Protein AF-A0A9D0Y526-F1 (afdb_monomer)

Foldseek 3Di:
DVVVVVVVVVVVVVVVVVVVVVVVVVVVVVVVVVVVVVVVVVVVVVVVVVVVVVVVVVVVVVVVVVVVVVVVCCCPVVVDDPPDPVVVVVPD

Solvent-accessible surface area (backbone atoms only — not comparable to full-atom values): 5194 Å² total; per-residue (Å²): 115,71,69,59,58,56,52,53,51,53,51,52,54,50,51,52,53,49,50,54,52,52,53,56,49,51,55,53,49,52,53,52,50,52,54,48,49,56,51,50,53,51,52,50,53,52,50,51,52,52,51,51,52,52,52,51,53,52,48,53,53,50,49,53,50,49,51,50,51,50,51,51,48,35,35,72,76,64,64,54,66,79,79,61,78,74,59,74,74,70,78,119

Structure (mmCIF, N/CA/C/O backbone):
data_AF-A0A9D0Y526-F1
#
_entry.id   AF-A0A9D0Y526-F1
#
loop_
_atom_site.group_PDB
_atom_site.id
_atom_site.type_symbol
_atom_site.label_atom_id
_atom_site.label_alt_id
_atom_site.label_comp_id
_atom_site.label_asym_id
_atom_site.label_entity_id
_atom_site.label_seq_id
_atom_site.pdbx_PDB_ins_code
_atom_site.Cartn_x
_atom_site.Cartn_y
_atom_site.Cartn_z
_atom_site.occupancy
_atom_site.B_iso_or_equiv
_atom_site.auth_seq_id
_atom_site.auth_comp_id
_atom_site.auth_asym_id
_atom_site.auth_atom_id
_atom_site.pdbx_PDB_model_num
ATOM 1 N N . MET A 1 1 ? 38.779 -12.556 -38.090 1.00 58.66 1 MET A N 1
ATOM 2 C CA . MET A 1 1 ? 38.892 -11.223 -37.452 1.00 58.66 1 MET A CA 1
ATOM 3 C C . MET A 1 1 ? 37.616 -10.384 -37.566 1.00 58.66 1 MET A C 1
ATOM 5 O O . MET A 1 1 ? 37.091 -10.010 -36.529 1.00 58.66 1 MET A O 1
ATOM 9 N N . LEU A 1 2 ? 37.041 -10.162 -38.762 1.00 61.72 2 LEU A N 1
ATOM 10 C CA . LEU A 1 2 ? 35.809 -9.352 -38.934 1.00 61.72 2 LEU A CA 1
ATOM 11 C C . LEU A 1 2 ? 34.601 -9.808 -38.092 1.00 61.72 2 LEU A C 1
ATOM 13 O O . LEU A 1 2 ? 33.829 -8.984 -37.607 1.00 61.72 2 LEU A O 1
ATOM 17 N N . ARG A 1 3 ? 34.436 -11.124 -37.905 1.00 64.31 3 ARG A N 1
ATOM 18 C CA . ARG A 1 3 ? 33.302 -11.693 -37.160 1.00 64.31 3 ARG A CA 1
ATOM 19 C C . ARG A 1 3 ? 33.296 -11.271 -35.682 1.00 64.31 3 ARG A C 1
ATOM 21 O O . ARG A 1 3 ? 32.222 -11.024 -35.154 1.00 64.31 3 ARG A O 1
ATOM 28 N N . PHE A 1 4 ? 34.479 -11.112 -35.076 1.00 61.66 4 PHE A N 1
ATOM 29 C CA . PHE A 1 4 ? 34.646 -10.664 -33.687 1.00 61.66 4 PHE A CA 1
ATOM 30 C C . PHE A 1 4 ? 34.275 -9.189 -33.502 1.00 61.66 4 PHE A C 1
ATOM 32 O O . PHE A 1 4 ? 33.573 -8.853 -32.554 1.00 61.66 4 PHE A O 1
ATOM 39 N N . ILE A 1 5 ? 34.685 -8.329 -34.441 1.00 71.69 5 ILE A N 1
ATOM 40 C CA . ILE A 1 5 ? 34.390 -6.886 -34.422 1.00 71.69 5 ILE A CA 1
ATOM 41 C C . ILE A 1 5 ? 32.881 -6.635 -34.550 1.00 71.69 5 ILE A C 1
ATOM 43 O O . ILE A 1 5 ? 32.319 -5.772 -33.882 1.00 71.69 5 ILE A O 1
ATOM 47 N N . ARG A 1 6 ? 32.194 -7.431 -35.375 1.00 74.81 6 ARG A N 1
ATOM 48 C CA . ARG A 1 6 ? 30.740 -7.333 -35.541 1.00 74.81 6 ARG A CA 1
ATOM 49 C C . ARG A 1 6 ? 29.975 -7.772 -34.289 1.00 74.81 6 ARG A C 1
ATOM 51 O O . ARG A 1 6 ? 28.985 -7.139 -33.934 1.00 74.81 6 ARG A O 1
ATOM 58 N N . THR A 1 7 ? 30.417 -8.832 -33.612 1.00 78.81 7 THR A N 1
ATOM 59 C CA . THR A 1 7 ? 29.792 -9.281 -32.358 1.00 78.81 7 THR A CA 1
ATOM 60 C C . THR A 1 7 ? 30.013 -8.304 -31.209 1.00 78.81 7 THR A C 1
ATOM 62 O O . THR A 1 7 ? 29.070 -8.038 -30.472 1.00 78.81 7 THR A O 1
ATOM 65 N N . THR A 1 8 ? 31.207 -7.721 -31.066 1.00 82.75 8 THR A N 1
ATOM 66 C CA . THR A 1 8 ? 31.462 -6.726 -30.011 1.00 82.75 8 THR A CA 1
ATOM 67 C C . THR A 1 8 ? 30.672 -5.441 -30.231 1.00 82.75 8 THR A C 1
ATOM 69 O O . THR A 1 8 ? 30.160 -4.881 -29.266 1.00 82.75 8 THR A O 1
ATOM 72 N N . TRP A 1 9 ? 30.492 -5.010 -31.485 1.00 85.25 9 TRP A N 1
ATOM 73 C CA . TRP A 1 9 ? 29.662 -3.847 -31.808 1.00 85.25 9 TRP A CA 1
ATOM 74 C C . TRP A 1 9 ? 28.192 -4.060 -31.412 1.00 85.25 9 TRP A C 1
ATOM 76 O O . TRP A 1 9 ? 27.618 -3.221 -30.725 1.00 85.25 9 TRP A O 1
ATOM 86 N N . LEU A 1 10 ? 27.618 -5.225 -31.741 1.00 85.75 10 LEU A N 1
ATOM 87 C CA . LEU A 1 10 ? 26.247 -5.586 -31.352 1.00 85.75 10 LEU A CA 1
ATOM 88 C C . LEU A 1 10 ? 26.051 -5.617 -29.830 1.00 85.75 10 LEU A C 1
ATOM 90 O O . LEU A 1 10 ? 25.066 -5.080 -29.328 1.00 85.75 10 LEU A O 1
ATOM 94 N N . VAL A 1 11 ? 26.989 -6.221 -29.094 1.00 90.56 11 VAL A N 1
ATOM 95 C CA . VAL A 1 11 ? 26.922 -6.297 -27.625 1.00 90.56 11 VAL A CA 1
ATOM 96 C C . VAL A 1 11 ? 27.004 -4.905 -27.001 1.00 90.56 11 VAL A C 1
ATOM 98 O O . VAL A 1 11 ? 26.245 -4.604 -26.083 1.00 90.56 11 VAL A O 1
ATOM 101 N N . ASN A 1 12 ? 27.870 -4.033 -27.520 1.00 89.25 12 ASN A N 1
ATOM 102 C CA . ASN A 1 12 ? 28.020 -2.680 -26.994 1.00 89.25 12 ASN A CA 1
ATOM 103 C C . ASN A 1 12 ? 26.761 -1.829 -27.231 1.00 89.25 12 ASN A C 1
ATOM 105 O O . ASN A 1 12 ? 26.291 -1.148 -26.323 1.00 89.25 12 ASN A O 1
ATOM 109 N N . THR A 1 13 ? 26.155 -1.917 -28.420 1.00 91.19 13 THR A N 1
ATOM 110 C CA . THR A 1 13 ? 24.874 -1.252 -28.704 1.00 91.19 13 THR A CA 1
ATOM 111 C C . THR A 1 13 ? 23.762 -1.764 -27.789 1.00 91.19 13 THR A C 1
ATOM 113 O O . THR A 1 13 ? 22.992 -0.968 -27.252 1.00 91.19 13 THR A O 1
ATOM 116 N N . LEU A 1 14 ? 23.699 -3.077 -27.558 1.00 94.50 14 LEU A N 1
ATOM 117 C CA . LEU A 1 14 ? 22.712 -3.676 -26.663 1.00 94.50 14 LEU A CA 1
ATOM 118 C C . LEU A 1 14 ? 22.896 -3.212 -25.210 1.00 94.50 14 LEU A C 1
ATOM 120 O O . LEU A 1 14 ? 21.912 -2.892 -24.550 1.00 94.50 14 LEU A O 1
ATOM 124 N N . LEU A 1 15 ? 24.139 -3.108 -24.733 1.00 93.38 15 LEU A N 1
ATOM 125 C CA . LEU A 1 15 ? 24.456 -2.587 -23.399 1.00 93.38 15 LEU A CA 1
ATOM 126 C C . LEU A 1 15 ? 24.011 -1.132 -23.219 1.00 93.38 15 LEU A C 1
ATOM 128 O O . LEU A 1 15 ? 23.464 -0.789 -22.171 1.00 93.38 15 LEU A O 1
ATOM 132 N N . ILE A 1 16 ? 24.194 -0.286 -24.236 1.00 94.31 16 ILE A N 1
ATOM 133 C CA . ILE A 1 16 ? 23.753 1.116 -24.190 1.00 94.31 16 ILE A CA 1
ATOM 134 C C . ILE A 1 16 ? 22.226 1.186 -24.091 1.00 94.31 16 ILE A C 1
ATOM 136 O O . ILE A 1 16 ? 21.699 1.875 -23.219 1.00 94.31 16 ILE A O 1
ATOM 140 N N . ILE A 1 17 ? 21.511 0.428 -24.927 1.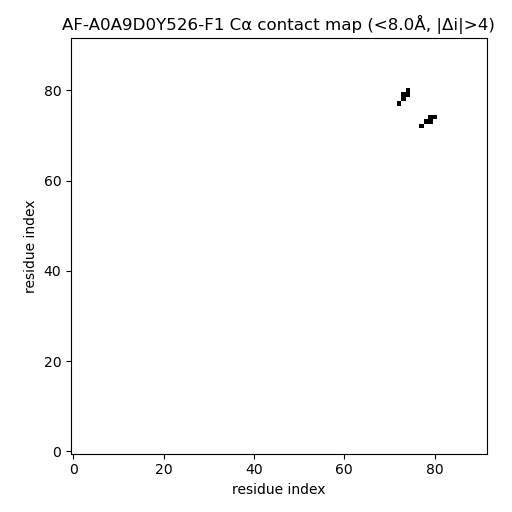00 95.19 17 ILE A N 1
ATOM 141 C CA . ILE A 1 17 ? 20.041 0.384 -24.899 1.00 95.19 17 ILE A CA 1
ATOM 142 C C . ILE A 1 17 ? 19.549 -0.146 -23.548 1.00 95.19 17 ILE A C 1
ATOM 144 O O . ILE A 1 17 ? 18.676 0.463 -22.932 1.00 95.19 17 ILE A O 1
ATOM 148 N N . ALA A 1 18 ? 20.140 -1.235 -23.052 1.00 95.25 18 ALA A N 1
ATOM 149 C CA . ALA A 1 18 ? 19.795 -1.808 -21.756 1.00 95.25 18 ALA A CA 1
ATOM 150 C C . ALA A 1 18 ? 20.016 -0.807 -20.614 1.00 95.25 18 ALA A C 1
ATOM 152 O O . ALA A 1 18 ? 19.162 -0.682 -19.742 1.00 95.25 18 ALA A O 1
ATOM 153 N N . THR A 1 19 ? 21.112 -0.045 -20.648 1.00 95.31 19 THR A N 1
ATOM 154 C CA . THR A 1 19 ? 21.407 0.988 -19.644 1.00 95.31 19 THR A CA 1
ATOM 155 C C . THR A 1 19 ? 20.352 2.094 -19.645 1.00 95.31 19 THR A C 1
ATOM 157 O O . THR A 1 19 ? 19.877 2.496 -18.583 1.0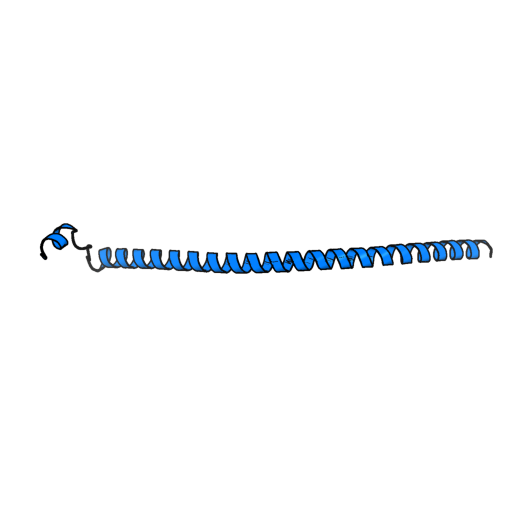0 95.31 19 THR A O 1
ATOM 160 N N . VAL A 1 20 ? 19.935 2.563 -20.826 1.00 96.06 20 VAL A N 1
ATOM 161 C CA . VAL A 1 20 ? 18.890 3.594 -20.944 1.00 96.06 20 VAL A CA 1
ATOM 162 C C . VAL A 1 20 ? 17.548 3.076 -20.423 1.00 96.06 20 VAL A C 1
ATOM 164 O O . VAL A 1 20 ? 16.888 3.759 -19.642 1.00 96.06 20 VAL A O 1
ATOM 167 N N . VAL A 1 21 ? 17.163 1.853 -20.797 1.00 96.50 21 VAL A N 1
ATOM 168 C CA . VAL A 1 21 ? 15.921 1.225 -20.321 1.00 96.50 21 VAL A CA 1
ATOM 169 C C . VAL A 1 21 ? 15.943 1.048 -18.803 1.00 96.50 21 VAL A C 1
ATOM 171 O O . VAL A 1 21 ? 14.967 1.385 -18.137 1.00 96.50 21 VAL A O 1
ATOM 174 N N . LEU A 1 22 ? 17.059 0.575 -18.241 1.00 95.50 22 LEU A N 1
ATOM 175 C CA . LEU A 1 22 ? 17.201 0.362 -16.801 1.00 95.50 22 LEU A CA 1
ATOM 176 C C . LEU A 1 22 ? 17.112 1.679 -16.016 1.00 95.50 22 LEU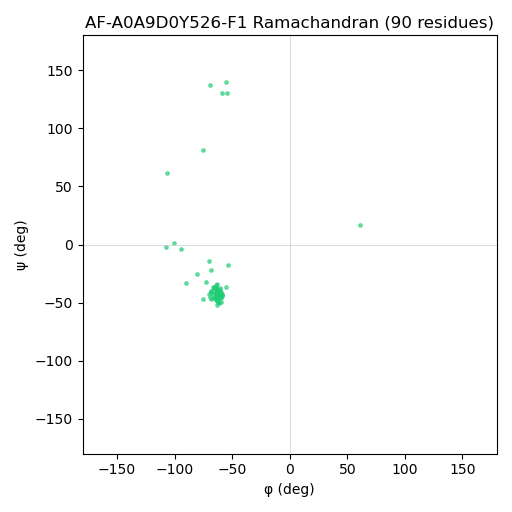 A C 1
ATOM 178 O O . LEU A 1 22 ? 16.505 1.723 -14.946 1.00 95.50 22 LEU A O 1
ATOM 182 N N . SER A 1 23 ? 17.660 2.763 -16.569 1.00 94.50 23 SER A N 1
ATOM 183 C CA . SER A 1 23 ? 17.548 4.105 -15.991 1.00 94.50 23 SER A CA 1
ATOM 184 C C . SER A 1 23 ? 16.088 4.563 -15.903 1.00 94.50 23 SER A C 1
ATOM 186 O O . SER A 1 23 ? 15.610 4.913 -14.823 1.00 94.50 23 SER A O 1
ATOM 188 N N . LEU A 1 24 ? 15.335 4.465 -17.005 1.00 94.81 24 LEU A N 1
ATOM 189 C CA . LEU A 1 24 ? 13.910 4.817 -17.022 1.00 94.81 24 LEU A CA 1
ATOM 190 C C . LEU A 1 24 ? 13.087 3.940 -16.071 1.00 94.81 24 LEU A C 1
ATOM 192 O O . LEU A 1 24 ? 12.213 4.443 -15.361 1.00 94.81 24 LEU A O 1
ATOM 196 N N . LEU A 1 25 ? 13.393 2.640 -16.018 1.00 94.75 25 LEU A N 1
ATOM 197 C CA . LEU A 1 25 ? 12.735 1.705 -15.111 1.00 94.75 25 LEU A CA 1
ATOM 198 C C . LEU A 1 25 ? 12.969 2.095 -13.647 1.00 94.75 25 LEU A C 1
ATOM 200 O O . LEU A 1 25 ? 12.035 2.060 -12.854 1.00 94.75 25 LEU A O 1
ATOM 204 N N 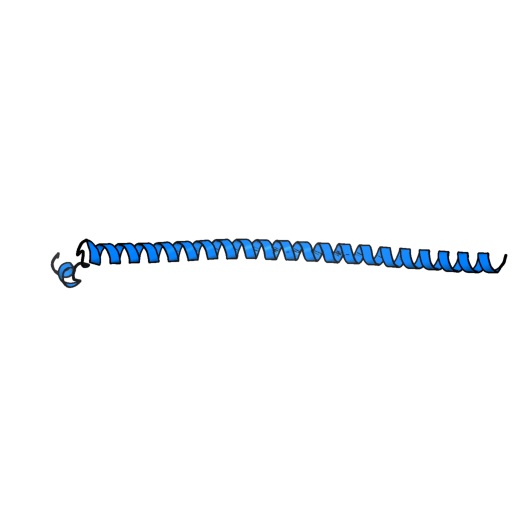. THR A 1 26 ? 14.189 2.508 -13.303 1.00 94.88 26 THR A N 1
ATOM 205 C CA . THR A 1 26 ? 14.553 2.911 -11.938 1.00 94.88 26 THR A CA 1
ATOM 206 C C . THR A 1 26 ? 13.772 4.146 -11.496 1.00 94.88 26 THR A C 1
ATOM 208 O O . THR A 1 26 ? 13.248 4.176 -10.384 1.00 94.88 26 THR A O 1
ATOM 211 N N . VAL A 1 27 ? 13.637 5.146 -12.371 1.00 93.81 27 VAL A N 1
ATOM 212 C CA . VAL A 1 27 ? 12.855 6.358 -12.079 1.00 93.81 27 VAL A CA 1
ATOM 213 C C . VAL A 1 27 ? 11.378 6.019 -11.879 1.00 93.81 27 VAL A C 1
ATOM 215 O O . VAL A 1 27 ? 10.770 6.455 -10.901 1.00 93.81 27 VAL A O 1
ATOM 218 N N . ASN A 1 28 ? 10.806 5.204 -12.768 1.00 94.25 28 ASN A N 1
ATOM 219 C CA . ASN A 1 28 ? 9.408 4.795 -12.662 1.00 94.25 28 ASN A CA 1
ATOM 220 C C . ASN A 1 28 ? 9.154 3.955 -11.400 1.00 94.25 28 ASN A C 1
ATOM 222 O O . ASN A 1 28 ? 8.181 4.181 -10.685 1.00 94.25 28 ASN A O 1
ATOM 226 N N . TRP A 1 29 ? 10.062 3.029 -11.084 1.00 94.88 29 TRP A N 1
ATOM 227 C CA . TRP A 1 29 ? 10.003 2.223 -9.868 1.00 94.88 29 TRP A CA 1
ATOM 228 C C . TRP A 1 29 ? 10.049 3.087 -8.611 1.00 94.88 29 TRP A C 1
ATOM 230 O O . TRP A 1 29 ? 9.252 2.891 -7.698 1.00 94.88 29 TRP A O 1
ATOM 240 N N . HIS A 1 30 ? 10.949 4.071 -8.571 1.00 93.94 30 HIS A N 1
ATOM 241 C CA . HIS A 1 30 ? 11.052 4.985 -7.440 1.00 93.94 30 HIS A CA 1
ATOM 242 C C . HIS A 1 30 ? 9.755 5.774 -7.234 1.00 93.94 30 HIS A C 1
ATOM 244 O O . HIS A 1 30 ? 9.268 5.883 -6.110 1.00 93.94 30 HIS A O 1
ATOM 250 N N . HIS A 1 31 ? 9.159 6.266 -8.321 1.00 93.06 31 HIS A N 1
ATOM 251 C CA . HIS A 1 31 ? 7.895 6.988 -8.258 1.00 93.06 31 HIS A CA 1
ATOM 252 C C . HIS A 1 31 ? 6.738 6.104 -7.770 1.00 93.06 31 HIS A C 1
ATOM 254 O O . HIS A 1 31 ? 5.994 6.506 -6.878 1.00 93.06 31 HIS A O 1
ATOM 260 N N . GLN A 1 32 ? 6.620 4.883 -8.300 1.00 92.50 32 GLN A N 1
ATOM 261 C CA . GLN A 1 32 ? 5.593 3.929 -7.868 1.00 92.50 32 GLN A CA 1
ATOM 262 C C . GLN A 1 32 ? 5.765 3.528 -6.404 1.00 92.50 32 GLN A C 1
ATOM 264 O O . GLN A 1 32 ? 4.781 3.441 -5.675 1.00 92.50 32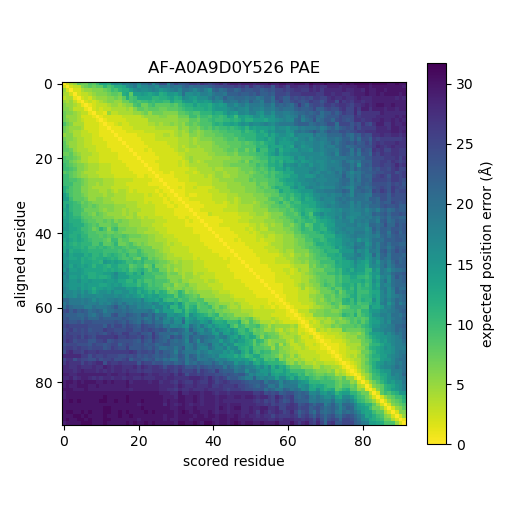 GLN A O 1
ATOM 269 N N . MET A 1 33 ? 7.004 3.332 -5.949 1.00 92.75 33 MET A N 1
ATOM 270 C CA . MET A 1 33 ? 7.275 3.016 -4.547 1.00 92.75 33 MET A CA 1
ATOM 271 C C . MET A 1 33 ? 6.916 4.159 -3.606 1.00 92.75 33 MET A C 1
ATOM 273 O O . MET A 1 33 ? 6.393 3.906 -2.524 1.00 92.75 33 MET A O 1
ATOM 277 N N . PHE A 1 34 ? 7.149 5.407 -4.014 1.00 92.62 34 PHE A N 1
ATOM 278 C CA . PHE A 1 34 ? 6.736 6.561 -3.222 1.00 92.62 34 PHE A CA 1
ATOM 279 C C . PHE A 1 34 ? 5.211 6.612 -3.060 1.00 92.62 34 PHE A C 1
ATOM 281 O O . PHE A 1 34 ? 4.715 6.692 -1.939 1.00 92.62 34 PHE A O 1
ATOM 288 N N . GLN A 1 35 ? 4.469 6.473 -4.162 1.00 92.94 35 GLN A N 1
ATOM 289 C CA . GLN A 1 35 ? 3.003 6.443 -4.122 1.00 92.94 35 GLN A CA 1
ATOM 290 C C . GLN A 1 35 ? 2.476 5.278 -3.276 1.00 92.94 35 GLN A C 1
ATOM 292 O O . GLN A 1 35 ? 1.547 5.443 -2.487 1.00 92.94 35 GLN A O 1
ATOM 297 N N . LEU A 1 36 ? 3.084 4.096 -3.414 1.00 94.69 36 LEU A N 1
ATOM 298 C CA . LEU A 1 36 ? 2.692 2.918 -2.650 1.00 94.69 36 LEU A CA 1
ATOM 299 C C . LEU A 1 36 ? 2.899 3.124 -1.146 1.00 94.69 36 LEU A C 1
ATOM 301 O O . LEU A 1 36 ? 2.036 2.741 -0.361 1.00 94.69 36 LEU A O 1
ATOM 305 N N . TYR A 1 37 ? 4.004 3.756 -0.750 1.00 94.31 37 TYR A N 1
ATOM 306 C CA . TYR A 1 37 ? 4.296 4.050 0.650 1.00 94.31 37 TYR A CA 1
ATOM 307 C C . TYR A 1 37 ? 3.257 4.987 1.282 1.00 94.31 37 TYR A C 1
ATOM 309 O O . TYR A 1 37 ? 2.817 4.752 2.409 1.00 94.31 37 TYR A O 1
ATOM 317 N N . GLU A 1 38 ? 2.824 6.026 0.563 1.00 93.50 38 GLU A N 1
ATOM 318 C CA . GLU A 1 38 ? 1.780 6.934 1.054 1.00 93.50 38 GLU A CA 1
ATOM 319 C C . GLU A 1 38 ? 0.447 6.204 1.267 1.00 93.50 38 GLU A C 1
ATOM 321 O O . GLU A 1 38 ? -0.197 6.369 2.308 1.00 93.50 38 GLU A O 1
ATOM 326 N N . ILE A 1 39 ? 0.069 5.336 0.323 1.00 93.94 39 ILE A N 1
ATOM 327 C CA . ILE A 1 39 ? -1.138 4.508 0.429 1.00 93.94 39 ILE A CA 1
ATOM 328 C C . ILE A 1 39 ? -1.017 3.531 1.604 1.00 93.94 39 ILE A C 1
ATOM 330 O O . ILE A 1 39 ? -1.950 3.405 2.397 1.00 93.94 39 ILE A O 1
ATOM 334 N N . GLU A 1 40 ? 0.129 2.864 1.757 1.00 94.12 40 GLU A N 1
ATOM 335 C CA . GLU A 1 40 ? 0.377 1.940 2.866 1.00 94.12 40 GLU A CA 1
ATOM 336 C C . GLU A 1 40 ? 0.236 2.650 4.217 1.00 94.12 40 GLU A C 1
ATOM 338 O O . GLU A 1 40 ? -0.408 2.130 5.131 1.00 94.12 40 GLU A O 1
ATOM 343 N N . LEU A 1 41 ? 0.784 3.862 4.343 1.00 95.44 41 LEU A N 1
ATOM 344 C CA . LEU A 1 41 ? 0.691 4.653 5.564 1.00 95.44 41 LEU A CA 1
ATOM 345 C C . LEU A 1 41 ? -0.763 5.010 5.899 1.00 95.44 41 LEU A C 1
ATOM 347 O O . LEU A 1 41 ? -1.174 4.881 7.058 1.00 95.44 41 LEU A O 1
ATOM 351 N N . GLN A 1 42 ? -1.545 5.428 4.900 1.00 95.19 42 GLN A N 1
ATOM 352 C CA . GLN A 1 42 ? -2.960 5.741 5.086 1.00 95.19 42 GLN A CA 1
ATOM 353 C C . GLN A 1 42 ? -3.751 4.499 5.514 1.00 95.19 42 GLN A C 1
ATOM 355 O O . GLN A 1 42 ? -4.417 4.522 6.551 1.00 95.19 42 GLN A O 1
ATOM 360 N N . VAL A 1 43 ? -3.617 3.394 4.776 1.00 94.88 43 VAL A N 1
ATOM 361 C CA . VAL A 1 43 ? -4.314 2.132 5.069 1.00 94.88 43 VAL A CA 1
ATOM 362 C C . VAL A 1 43 ? -3.922 1.599 6.445 1.00 94.88 43 VAL A C 1
ATOM 364 O O . VAL A 1 43 ? -4.771 1.131 7.201 1.00 94.88 43 VAL A O 1
ATOM 367 N N . LYS A 1 44 ? -2.647 1.709 6.830 1.00 95.06 44 LYS A N 1
ATOM 368 C CA . LYS A 1 44 ? -2.176 1.297 8.155 1.00 95.06 44 LYS A CA 1
ATOM 369 C C . LYS A 1 44 ? -2.823 2.118 9.268 1.00 95.06 44 LYS A C 1
ATOM 371 O O . LYS A 1 44 ? -3.230 1.542 10.277 1.00 95.06 44 LYS A O 1
ATOM 376 N N . LYS A 1 45 ? -2.940 3.437 9.092 1.00 94.44 45 LYS A N 1
ATOM 377 C CA . LYS A 1 45 ? -3.599 4.325 10.059 1.00 94.44 45 LYS A CA 1
ATOM 378 C C . LYS A 1 45 ? -5.087 3.995 10.195 1.00 94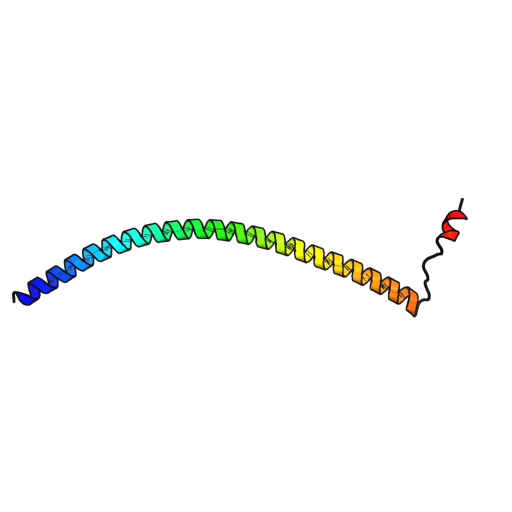.44 45 LYS A C 1
ATOM 380 O O . LYS A 1 45 ? -5.590 3.891 11.314 1.00 94.44 45 LYS A O 1
ATOM 385 N N . GLU A 1 46 ? -5.775 3.785 9.077 1.00 94.38 46 GLU A N 1
ATOM 386 C CA . GLU A 1 46 ? -7.183 3.377 9.064 1.00 94.38 46 GLU A CA 1
ATOM 387 C C . GLU A 1 46 ? -7.372 2.015 9.743 1.00 94.38 46 GLU A C 1
ATOM 389 O O . GLU A 1 46 ? -8.208 1.877 10.634 1.00 94.38 46 GLU A O 1
ATOM 394 N N . ASN A 1 47 ? -6.526 1.031 9.430 1.00 94.69 47 ASN A N 1
ATOM 395 C CA . ASN A 1 47 ? -6.582 -0.296 10.039 1.00 94.69 47 ASN A CA 1
ATOM 396 C C . ASN A 1 47 ? -6.332 -0.262 11.557 1.00 94.69 47 ASN A C 1
ATOM 398 O O . ASN A 1 47 ? -7.000 -0.964 12.318 1.00 94.69 47 ASN A O 1
ATOM 402 N N . GLN A 1 48 ? -5.403 0.577 12.028 1.00 94.12 48 GLN A N 1
ATOM 403 C CA . GLN A 1 48 ? -5.189 0.792 13.463 1.00 94.12 48 GLN A CA 1
ATOM 404 C C . GLN A 1 48 ? -6.430 1.380 14.141 1.00 94.12 48 GLN A C 1
ATOM 406 O O . GLN A 1 48 ? -6.812 0.913 15.215 1.00 94.12 48 GLN A O 1
ATOM 411 N N . SER A 1 49 ? -7.080 2.361 13.507 1.00 94.19 49 SER A N 1
ATOM 412 C CA . SER A 1 49 ? -8.320 2.953 14.015 1.00 94.19 49 SER A CA 1
ATOM 413 C C . SER A 1 49 ? -9.452 1.924 14.079 1.00 94.19 49 SER A C 1
ATOM 415 O O . SER A 1 49 ? -10.068 1.765 15.132 1.00 94.19 49 SER A O 1
ATOM 417 N N . ILE A 1 50 ? -9.666 1.155 13.007 1.00 93.25 50 ILE A N 1
ATOM 418 C CA . 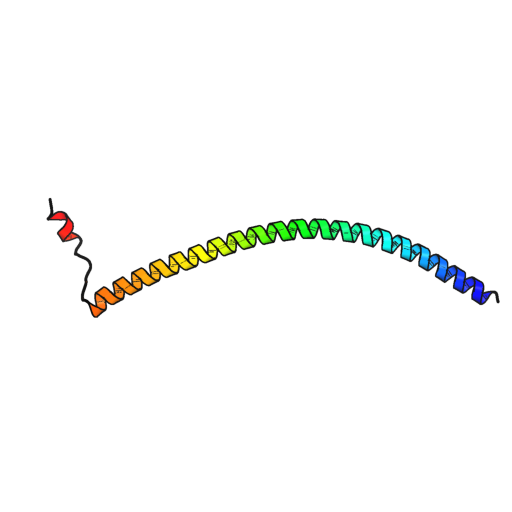ILE A 1 50 ? -10.678 0.091 12.951 1.00 93.25 50 ILE A CA 1
ATOM 419 C C . ILE A 1 50 ? -10.403 -0.974 14.015 1.00 93.25 50 ILE A C 1
ATOM 421 O O . ILE A 1 50 ? -11.315 -1.404 14.716 1.00 93.25 50 ILE A O 1
ATOM 425 N N . THR A 1 51 ? -9.144 -1.377 14.185 1.00 95.25 51 THR A N 1
ATOM 426 C CA . THR A 1 51 ? -8.755 -2.369 15.196 1.00 95.25 51 THR A CA 1
ATOM 427 C C . THR A 1 51 ? -9.024 -1.866 16.614 1.00 95.25 51 THR A C 1
ATOM 429 O O . THR A 1 51 ? -9.477 -2.638 17.459 1.00 95.25 51 THR A O 1
ATOM 432 N N . ALA A 1 52 ? -8.767 -0.584 16.892 1.00 94.38 52 ALA A N 1
ATOM 433 C CA . ALA A 1 52 ? -9.063 0.015 18.190 1.00 94.38 52 ALA A CA 1
ATOM 434 C C . ALA A 1 52 ? -10.572 0.023 18.477 1.00 94.38 52 ALA A C 1
ATOM 436 O O . ALA A 1 52 ? -10.981 -0.417 19.549 1.00 94.38 52 ALA A O 1
ATOM 437 N N . ILE A 1 53 ? -11.389 0.431 17.500 1.00 93.69 53 ILE A N 1
ATOM 438 C CA . ILE A 1 53 ? -12.856 0.418 17.608 1.00 93.69 53 ILE A CA 1
ATOM 439 C C . ILE A 1 53 ? -13.370 -1.013 17.801 1.00 93.69 53 ILE A C 1
ATOM 441 O O . ILE A 1 53 ? -14.187 -1.266 18.678 1.00 93.69 53 ILE A O 1
ATOM 445 N N . ASN A 1 54 ? -12.857 -1.974 17.033 1.00 93.94 54 ASN A N 1
ATOM 446 C CA . ASN A 1 54 ? -13.260 -3.374 17.150 1.00 93.94 54 ASN A CA 1
ATOM 447 C C . ASN A 1 54 ? -12.931 -3.938 18.545 1.00 93.94 54 ASN A C 1
ATOM 449 O O . ASN A 1 54 ? -13.762 -4.587 19.172 1.00 93.94 54 ASN A O 1
ATOM 453 N N . ARG A 1 55 ? -11.752 -3.617 19.095 1.00 92.19 55 ARG A N 1
ATOM 454 C CA . ARG A 1 55 ? -11.411 -3.983 20.479 1.00 92.19 55 ARG A CA 1
ATOM 455 C C . ARG A 1 55 ? -12.347 -3.348 21.505 1.00 92.19 55 ARG A C 1
ATOM 457 O O . ARG A 1 55 ? -12.714 -4.031 22.454 1.00 92.19 55 ARG A O 1
ATOM 464 N N . GLN A 1 56 ? -12.725 -2.083 21.322 1.00 91.94 56 GLN A N 1
ATOM 465 C CA . GLN A 1 56 ? -13.688 -1.413 22.201 1.00 91.94 56 GLN A CA 1
ATOM 466 C C . GLN A 1 56 ? -15.051 -2.108 22.155 1.00 91.94 56 GLN A C 1
ATOM 468 O O . GLN A 1 56 ? -15.558 -2.493 23.200 1.00 91.94 56 GLN A O 1
ATOM 473 N N . LEU A 1 57 ? -15.579 -2.376 20.959 1.00 92.00 57 LEU A N 1
ATOM 474 C CA . LEU A 1 57 ? -16.850 -3.083 20.776 1.00 92.00 57 LEU A CA 1
ATOM 475 C C . LEU A 1 57 ? -16.837 -4.483 21.401 1.00 92.00 57 LEU A C 1
ATOM 477 O O . LEU A 1 57 ? -17.799 -4.883 22.051 1.00 92.00 57 LEU A O 1
ATOM 481 N N . LEU A 1 58 ? -15.742 -5.231 21.238 1.00 90.50 58 LEU A N 1
ATOM 482 C CA . LEU A 1 58 ? -15.587 -6.542 21.871 1.00 90.50 58 LEU A CA 1
ATOM 483 C C . LEU A 1 58 ? -15.549 -6.441 23.400 1.00 90.50 58 LEU A C 1
ATOM 485 O O . LEU A 1 58 ? -16.108 -7.303 24.078 1.00 90.50 58 LEU A O 1
ATOM 489 N N . MET A 1 59 ? -14.916 -5.398 23.943 1.00 88.69 59 MET A N 1
ATOM 490 C CA . MET A 1 59 ? -14.866 -5.161 25.384 1.00 88.69 59 MET A CA 1
ATOM 491 C C . MET A 1 59 ? -16.247 -4.796 25.936 1.00 88.69 59 MET A C 1
ATOM 493 O O . MET A 1 59 ? -16.680 -5.415 26.902 1.00 88.69 59 MET A O 1
ATOM 497 N N . GLU A 1 60 ? -16.964 -3.878 25.283 1.00 86.81 60 GLU A N 1
ATOM 498 C CA . GLU A 1 60 ? -18.336 -3.496 25.644 1.00 86.81 60 GLU A CA 1
ATOM 499 C C . GLU A 1 60 ? -19.283 -4.698 25.586 1.00 86.81 60 GLU A C 1
ATOM 501 O O . GLU A 1 60 ? -20.036 -4.959 26.523 1.00 86.81 60 GLU A O 1
ATOM 506 N N . HIS A 1 61 ? -19.207 -5.490 24.515 1.00 85.56 61 HIS A N 1
ATOM 507 C CA . HIS A 1 61 ? -20.008 -6.702 24.383 1.00 85.56 61 HIS A CA 1
ATOM 508 C C . HIS A 1 61 ? -19.683 -7.720 25.486 1.00 85.56 61 HIS A C 1
ATOM 510 O O . HIS A 1 61 ? -20.586 -8.338 26.050 1.00 85.56 61 HIS A O 1
ATOM 516 N N . SER A 1 62 ? -18.401 -7.891 25.823 1.00 81.25 62 SER A N 1
ATOM 517 C CA . SER A 1 62 ? -17.982 -8.769 26.918 1.00 81.25 62 SER A CA 1
ATOM 518 C C . SER A 1 62 ? -18.455 -8.264 28.281 1.00 81.25 62 SER A C 1
ATOM 520 O O . SER A 1 62 ? -18.803 -9.078 29.134 1.00 81.25 62 SER A O 1
ATOM 522 N N . GLU A 1 63 ? -18.461 -6.954 28.511 1.00 82.38 63 GLU A N 1
ATOM 523 C CA . GLU A 1 63 ? -18.932 -6.350 29.757 1.00 82.38 63 GLU A CA 1
ATOM 524 C C . GLU A 1 63 ? -20.438 -6.550 29.928 1.00 82.38 63 GLU A C 1
ATOM 526 O O . GLU A 1 63 ? -20.882 -7.013 30.978 1.00 82.38 63 GLU A O 1
ATOM 531 N N . VAL A 1 64 ? -21.219 -6.301 28.874 1.00 83.56 64 VAL A N 1
ATOM 532 C CA . VAL A 1 64 ? -22.668 -6.537 28.871 1.00 83.56 64 VAL A CA 1
ATOM 533 C C . VAL A 1 64 ? -22.975 -8.020 29.079 1.00 83.56 64 VAL A C 1
ATOM 535 O O . VAL A 1 64 ? -23.821 -8.360 29.905 1.00 83.56 64 VAL A O 1
ATOM 538 N N . LEU A 1 65 ? -22.262 -8.916 28.390 1.00 77.19 65 LEU A N 1
ATOM 539 C CA . LEU A 1 65 ? -22.430 -10.361 28.554 1.00 77.19 65 LEU A CA 1
ATOM 540 C C . LEU A 1 65 ? -22.066 -10.823 29.970 1.00 77.19 65 LEU A C 1
ATOM 542 O O . LEU A 1 65 ? -22.793 -11.618 30.558 1.00 77.19 65 LEU A O 1
ATOM 546 N N . SER A 1 66 ? -20.980 -10.297 30.537 1.00 75.19 66 SER A N 1
ATOM 547 C CA . SER A 1 66 ? -20.583 -10.563 31.921 1.00 75.19 66 SER A CA 1
ATOM 548 C C . SER A 1 66 ? -21.637 -10.058 32.909 1.00 75.19 66 SER A C 1
ATOM 550 O O . SER A 1 66 ? -22.046 -10.791 33.806 1.00 75.19 66 SER A O 1
ATOM 552 N N . GLY A 1 67 ? -22.158 -8.846 32.706 1.00 77.50 67 GLY A N 1
ATOM 553 C CA . GLY A 1 67 ? -23.252 -8.292 33.501 1.00 77.50 67 GLY A CA 1
ATOM 554 C C . GLY A 1 67 ? -24.509 -9.161 33.448 1.00 77.50 67 GLY A C 1
ATOM 555 O O . GLY A 1 67 ? -25.087 -9.463 34.491 1.00 77.50 67 GLY A O 1
ATOM 556 N N . MET A 1 68 ? -24.896 -9.635 32.260 1.00 77.38 68 MET A N 1
ATOM 557 C CA . MET A 1 68 ? -26.015 -10.571 32.099 1.00 77.38 68 MET A CA 1
ATOM 558 C C . MET A 1 68 ? -25.751 -11.906 32.802 1.00 77.38 68 MET A C 1
ATOM 560 O O . MET A 1 68 ? -26.629 -12.390 33.510 1.00 77.38 68 MET A O 1
ATOM 564 N N . ALA A 1 69 ? -24.541 -12.457 32.693 1.00 74.31 69 ALA A N 1
ATOM 565 C CA . ALA A 1 69 ? -24.160 -13.692 33.376 1.00 74.31 69 ALA A CA 1
ATOM 566 C C . ALA A 1 69 ? -24.176 -13.548 34.911 1.00 74.31 69 ALA A C 1
ATOM 568 O O . ALA A 1 69 ? -24.542 -14.481 35.623 1.00 74.31 69 ALA A O 1
ATOM 569 N N . ILE A 1 70 ? -23.816 -12.375 35.445 1.00 72.44 70 ILE A N 1
ATOM 570 C CA . ILE A 1 70 ? -23.908 -12.067 36.882 1.00 72.44 70 ILE A CA 1
ATOM 571 C C . ILE A 1 70 ? -25.376 -11.970 37.323 1.00 72.44 70 ILE A C 1
ATOM 573 O O . ILE A 1 70 ? -25.736 -12.481 38.387 1.00 72.44 70 ILE A O 1
ATOM 577 N N . VAL A 1 71 ? -26.240 -11.351 36.513 1.00 75.25 71 VAL A N 1
ATOM 578 C CA . VAL A 1 71 ? -27.683 -11.279 36.790 1.00 75.25 71 VAL A CA 1
ATOM 579 C C . VAL A 1 71 ? -28.300 -12.677 36.776 1.00 75.25 71 VAL A C 1
ATOM 581 O O . VAL A 1 71 ? -28.990 -13.038 37.724 1.00 75.25 71 VAL A O 1
ATOM 584 N N . GLU A 1 72 ? -27.984 -13.492 35.775 1.00 76.31 72 GLU A N 1
ATOM 585 C CA . GLU A 1 72 ? -28.447 -14.878 35.675 1.00 76.31 72 GLU A CA 1
ATOM 586 C C . GLU A 1 72 ? -27.982 -15.711 36.877 1.00 76.31 72 GLU A C 1
ATOM 588 O O . GLU A 1 72 ? -28.805 -16.304 37.576 1.00 76.31 72 GLU A O 1
ATOM 593 N N . LYS A 1 73 ? -26.687 -15.659 37.222 1.00 76.75 73 LYS A N 1
ATOM 594 C CA . LYS A 1 73 ? -26.170 -16.350 38.411 1.00 76.75 73 LYS A CA 1
ATOM 595 C C . LYS A 1 73 ? -26.800 -15.871 39.713 1.00 76.75 73 LYS A C 1
ATOM 597 O O . LYS A 1 73 ? -27.004 -16.682 40.611 1.00 76.75 73 LYS A O 1
ATOM 602 N N . SER A 1 74 ? -27.086 -14.580 39.862 1.00 71.81 74 SER A N 1
ATOM 603 C CA . SER A 1 74 ? -27.722 -14.065 41.083 1.00 71.81 74 SER A CA 1
ATOM 604 C C . SER A 1 74 ? -29.202 -14.456 41.180 1.00 71.81 74 SER A C 1
ATOM 606 O O . SER A 1 74 ? -29.689 -14.737 42.275 1.00 71.81 74 SER A O 1
ATOM 608 N N . GLN A 1 75 ? -29.907 -14.572 40.056 1.00 76.50 75 GLN A N 1
ATOM 609 C CA . GLN A 1 75 ? -31.269 -15.107 40.021 1.00 76.50 75 GLN A CA 1
ATOM 610 C C . GLN A 1 75 ? -31.303 -16.608 40.334 1.00 76.50 75 GLN A C 1
ATOM 612 O O . GLN A 1 75 ? -32.114 -17.031 41.154 1.00 76.50 75 GLN A O 1
ATOM 617 N N . GLU A 1 76 ? -30.401 -17.398 39.746 1.00 76.06 76 GLU A N 1
ATOM 618 C CA . GLU A 1 76 ? -30.383 -18.860 39.886 1.00 76.06 76 GLU A CA 1
ATOM 619 C C . GLU A 1 76 ? -29.846 -19.328 41.251 1.00 76.06 76 GLU A C 1
ATOM 621 O O . GLU A 1 76 ? -30.465 -20.166 41.904 1.00 76.06 76 GLU A O 1
ATOM 626 N N . LEU A 1 77 ? -28.712 -18.782 41.715 1.00 70.44 77 LEU A N 1
ATOM 627 C CA . LEU A 1 77 ? -28.059 -19.230 42.956 1.00 70.44 77 LEU A CA 1
ATOM 628 C C . LEU A 1 77 ? -28.524 -18.477 44.200 1.00 70.44 77 LEU A C 1
ATOM 630 O O . LEU A 1 77 ? -28.526 -19.047 45.289 1.00 70.44 77 LEU A O 1
ATOM 634 N N . LEU A 1 78 ? -28.861 -17.192 44.065 1.00 69.31 78 LEU A N 1
ATOM 635 C CA . LEU A 1 78 ? -29.197 -16.333 45.206 1.00 69.31 78 LEU A CA 1
ATOM 636 C C . LEU A 1 78 ? -30.695 -16.011 45.279 1.00 69.31 78 LEU A C 1
ATOM 638 O O . LEU A 1 78 ? -31.117 -15.326 46.209 1.00 69.31 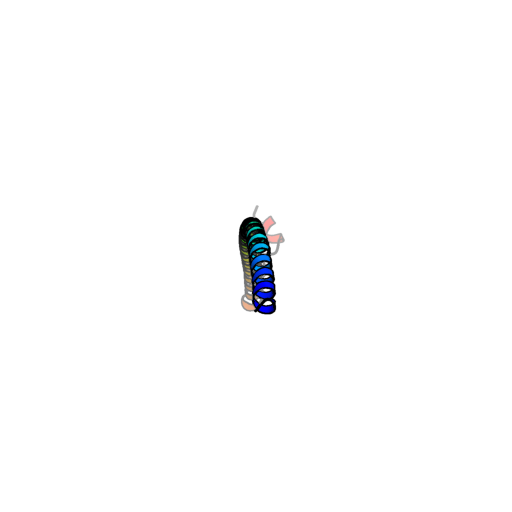78 LEU A O 1
ATOM 642 N N . GLY A 1 79 ? -31.503 -16.479 44.317 1.00 71.12 79 GLY A N 1
ATOM 643 C CA . GLY A 1 79 ? -32.944 -16.215 44.266 1.00 71.12 79 GLY A CA 1
ATOM 644 C C . GLY A 1 79 ? -33.293 -14.727 44.139 1.00 71.12 79 GLY A C 1
ATOM 645 O O . GLY A 1 79 ? -34.431 -14.337 44.421 1.00 71.12 79 GLY A O 1
ATOM 646 N N . MET A 1 80 ? -32.325 -13.886 43.747 1.00 67.25 80 MET A N 1
ATOM 647 C CA . MET A 1 80 ? -32.479 -12.436 43.647 1.00 67.25 80 MET A CA 1
ATOM 648 C C . MET A 1 80 ? -33.286 -12.077 42.399 1.00 67.25 80 MET A C 1
ATOM 650 O O . MET A 1 80 ? -32.748 -11.710 41.358 1.00 67.25 80 MET A O 1
ATOM 654 N N . HIS A 1 81 ? -34.606 -12.174 42.503 1.00 67.88 81 HIS A N 1
ATOM 655 C CA . HIS A 1 81 ? -35.509 -11.636 41.494 1.00 67.88 81 HIS A CA 1
ATOM 656 C C . HIS A 1 81 ? -35.452 -10.105 41.534 1.00 67.88 81 HIS A C 1
ATOM 658 O O . HIS A 1 81 ? -35.440 -9.504 42.612 1.00 67.88 81 HIS A O 1
ATOM 664 N N . SER A 1 82 ? -35.412 -9.455 40.365 1.00 64.44 82 SER A N 1
ATOM 665 C CA . SER A 1 82 ? -35.525 -7.994 40.312 1.00 64.44 82 SER A CA 1
ATOM 666 C C . SER A 1 82 ? -36.814 -7.544 41.010 1.00 64.44 82 SER A C 1
ATOM 668 O O . SER A 1 82 ? -37.847 -8.194 40.836 1.00 64.44 82 SER A O 1
ATOM 670 N N . PRO A 1 83 ? -36.781 -6.444 41.785 1.00 61.09 83 PRO A N 1
ATOM 671 C CA . PRO A 1 83 ? -37.964 -5.956 42.473 1.00 61.09 83 PRO A CA 1
ATOM 672 C C . PRO A 1 83 ? -39.065 -5.655 41.456 1.00 61.09 83 PRO A C 1
ATOM 674 O O . PRO A 1 83 ? -38.839 -4.980 40.448 1.00 61.09 83 PRO A O 1
ATOM 677 N N . ASP A 1 84 ? -40.258 -6.179 41.732 1.00 52.75 84 ASP A N 1
ATOM 678 C CA . ASP A 1 84 ? -41.441 -5.978 40.909 1.00 52.75 84 ASP A CA 1
ATOM 679 C C . ASP A 1 84 ? -41.681 -4.471 40.717 1.00 52.75 84 ASP A C 1
ATOM 681 O O . ASP A 1 84 ? -41.670 -3.695 41.682 1.00 52.75 84 ASP A O 1
ATOM 685 N N . LYS A 1 85 ? -41.883 -4.035 39.465 1.00 54.94 85 LYS A N 1
ATOM 686 C CA . LYS A 1 85 ? -42.091 -2.617 39.109 1.00 54.94 85 LYS A CA 1
ATOM 687 C C . LYS A 1 85 ? -43.220 -1.957 39.916 1.00 54.94 85 LYS A C 1
ATOM 689 O O . LYS A 1 85 ? -43.247 -0.730 39.990 1.00 54.94 85 LYS A O 1
ATOM 694 N N . LYS A 1 86 ? -44.111 -2.731 40.550 1.00 46.78 86 LYS A N 1
ATOM 695 C CA . LYS A 1 86 ? -45.159 -2.232 41.452 1.00 46.78 86 LYS A CA 1
ATOM 696 C C . LYS A 1 86 ? -44.667 -1.644 42.778 1.00 46.78 86 LYS A C 1
ATOM 698 O O . LYS A 1 86 ? -45.396 -0.861 43.374 1.00 46.78 86 LYS A O 1
ATOM 703 N N . ILE A 1 87 ? -43.468 -1.976 43.261 1.00 50.81 87 ILE A N 1
ATOM 704 C CA . ILE A 1 87 ? -43.006 -1.497 44.582 1.00 50.81 87 ILE A CA 1
ATOM 705 C C . ILE A 1 87 ? -42.479 -0.053 44.499 1.00 50.81 87 ILE A C 1
ATOM 707 O O . ILE A 1 87 ? -42.579 0.705 45.460 1.00 50.81 87 ILE A O 1
ATOM 711 N N . LYS A 1 88 ? -42.007 0.385 43.323 1.00 45.66 88 LYS A N 1
ATOM 712 C CA . LYS A 1 88 ? -41.463 1.741 43.122 1.00 45.66 88 LYS A CA 1
ATOM 713 C C . LYS A 1 88 ? -42.525 2.851 43.181 1.00 45.66 88 LYS A C 1
ATOM 715 O O . LYS A 1 88 ? -42.173 4.018 43.298 1.00 45.66 88 LYS A O 1
ATOM 720 N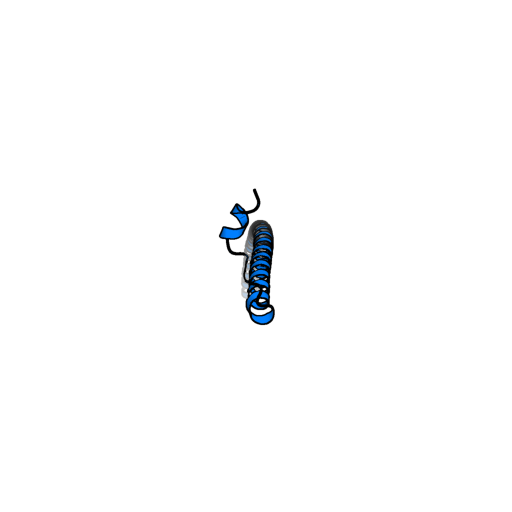 N . THR A 1 89 ? -43.813 2.509 43.110 1.00 46.19 89 THR A N 1
ATOM 721 C CA . THR A 1 89 ? -44.923 3.473 43.227 1.00 46.19 89 THR A CA 1
ATOM 722 C C . THR A 1 89 ? -45.481 3.592 44.647 1.00 46.19 89 THR A C 1
ATOM 724 O O . THR A 1 89 ? -46.368 4.407 44.863 1.00 46.19 89 THR A O 1
ATOM 727 N N . LEU A 1 90 ? -44.997 2.788 45.603 1.00 47.91 90 LEU A N 1
ATOM 728 C CA . LEU A 1 90 ? -45.451 2.804 47.004 1.00 47.91 90 LEU A CA 1
ATOM 729 C C . LEU A 1 90 ? -44.495 3.559 47.943 1.00 47.91 90 LEU A C 1
ATOM 731 O O . LEU A 1 90 ? -44.749 3.635 49.140 1.00 47.91 90 LEU A O 1
ATOM 735 N N . SER A 1 91 ? -43.407 4.118 47.410 1.00 45.16 91 SER A N 1
ATOM 736 C CA . SER A 1 91 ? -42.483 4.999 48.130 1.00 45.16 91 SER A CA 1
ATOM 737 C C . SER A 1 91 ? -42.663 6.453 47.672 1.00 45.16 91 SER A C 1
ATOM 739 O O . SER A 1 91 ? -41.750 7.031 47.076 1.00 45.16 91 SER A O 1
ATOM 741 N N . LEU A 1 92 ? -43.865 6.996 47.880 1.00 38.06 92 LEU A N 1
ATOM 742 C CA . LEU A 1 92 ? -44.205 8.412 47.710 1.00 38.06 92 LEU A CA 1
ATOM 743 C C . LEU A 1 92 ? -44.791 8.935 49.021 1.00 38.06 92 LEU A C 1
ATOM 745 O O . LEU A 1 92 ? -45.724 8.274 49.530 1.00 38.06 92 LEU A O 1
#

Mean predicted aligned error: 13.64 Å

Sequence (92 aa):
MLRFIRTTWLVNTLLIIATVVLSLLTVNWHHQMFQLYEIELQVKKENQSITAINRQLLMEHSEVLSGMAIVEKSQELLGMHSPDKKIKTLSL

Secondary structure (DSSP, 8-state):
-HHHHHHHHHHHHHHHHHHHHHHHHHHHHHHHHHHHHHHHHHHHHHHHHHHHHHHHHHHHHHHHHHHHHHHHHHHHHH--PPPPTTGGGS--

pLDDT: mean 82.03, std 15.4, range [38.06, 96.5]

Radius of gyration: 36.81 Å; Cα contacts (8 Å, |Δi|>4): 5; chains: 1; bounding box: 84×28×87 Å